Protein AF-A0A1M7APU0-F1 (afdb_monomer_lite)

Sequence (85 aa):
MENISESNKIKLEEYFGELLPRLPFKTISFYESSNSWEGQIEYNLNLETGELTYNTIENVQHTIEISPDLMQRIESEIIMMLENL

pLDDT: mean 87.04, std 11.71, range [47.22, 96.06]

Foldseek 3Di:
DDDLQVQLLVVLCVVQPPVLVVQPDQKFWDWDQDPDPWGIWIWIAGNVRSFIWIATPVRDIDTDHQDPVNVVVVVVRSVVVVVVD

Secondary structure (DSSP, 8-state):
---HHHHHHHHHHHHHGGGGGG-S-SEEEEEEE-SSTT-EEEEEEETTT--EEEE-TT--EEE----HHHHHHHHHHHHHHHHT-

Organism: NCBI:txid1434701

Structure (mmCIF, N/CA/C/O backbone):
data_AF-A0A1M7APU0-F1
#
_entry.id   AF-A0A1M7APU0-F1
#
loop_
_atom_site.group_PDB
_atom_site.id
_atom_site.type_symbol
_atom_site.label_atom_id
_atom_site.label_alt_id
_atom_site.label_comp_id
_atom_site.label_asym_id
_atom_site.label_entity_id
_atom_site.label_seq_id
_atom_site.pdbx_PDB_ins_code
_atom_site.Cartn_x
_atom_site.Cartn_y
_atom_site.Cartn_z
_atom_site.occupancy
_atom_site.B_iso_or_equiv
_atom_site.auth_seq_id
_atom_site.auth_comp_id
_atom_site.auth_asym_id
_atom_site.auth_atom_id
_atom_site.pdbx_PDB_model_num
ATOM 1 N N . MET A 1 1 ? 8.748 -20.555 2.140 1.00 47.22 1 MET A N 1
ATOM 2 C CA . MET A 1 1 ? 8.771 -19.242 1.470 1.00 47.22 1 MET A CA 1
ATOM 3 C C . MET A 1 1 ? 7.663 -18.448 2.114 1.00 47.22 1 MET A C 1
ATOM 5 O O . MET A 1 1 ? 6.527 -18.891 2.019 1.00 47.22 1 MET A O 1
ATOM 9 N N . GLU A 1 2 ? 7.994 -17.396 2.860 1.00 57.56 2 GLU A N 1
ATOM 10 C CA . GLU A 1 2 ? 6.975 -16.458 3.343 1.00 57.56 2 GLU A CA 1
ATOM 11 C C . GLU A 1 2 ? 6.290 -15.813 2.140 1.00 57.56 2 GLU A C 1
ATOM 13 O O . GLU A 1 2 ? 6.930 -15.524 1.125 1.00 57.56 2 GLU A O 1
ATOM 18 N N . ASN A 1 3 ? 4.974 -15.662 2.228 1.00 87.75 3 ASN A N 1
ATOM 19 C CA . ASN A 1 3 ? 4.202 -14.974 1.211 1.00 87.75 3 ASN A CA 1
ATOM 20 C C . ASN A 1 3 ? 4.484 -13.468 1.345 1.00 87.75 3 ASN A C 1
ATOM 22 O O . ASN A 1 3 ? 4.296 -12.916 2.426 1.00 87.75 3 ASN A O 1
ATOM 26 N N . ILE A 1 4 ? 4.938 -12.801 0.275 1.00 91.19 4 ILE A N 1
ATOM 27 C CA . ILE A 1 4 ? 5.267 -11.360 0.290 1.00 91.19 4 ILE A CA 1
ATOM 28 C C . ILE A 1 4 ? 4.096 -10.538 0.850 1.00 91.19 4 ILE A C 1
ATOM 30 O O . ILE A 1 4 ? 4.318 -9.634 1.652 1.00 91.19 4 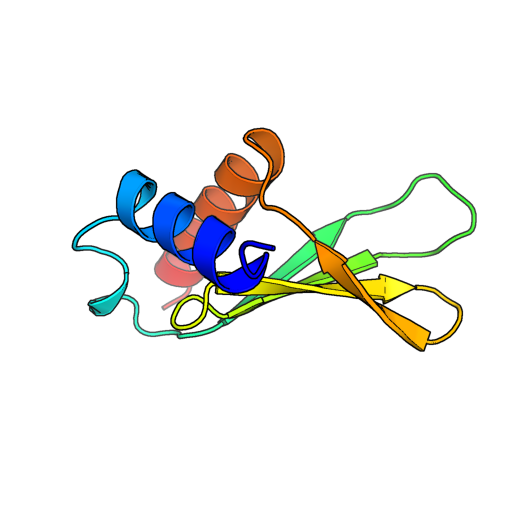ILE A O 1
ATOM 34 N N . SER A 1 5 ? 2.852 -10.898 0.513 1.00 93.44 5 SER A N 1
ATOM 35 C CA . SER A 1 5 ? 1.660 -10.223 1.042 1.00 93.44 5 SER A CA 1
ATOM 36 C C . SER A 1 5 ? 1.518 -10.376 2.561 1.00 93.44 5 SER A C 1
ATOM 38 O O . SER A 1 5 ? 1.144 -9.425 3.237 1.00 93.44 5 SER A O 1
ATOM 40 N N . GLU A 1 6 ? 1.871 -11.535 3.123 1.00 93.69 6 GLU A N 1
ATOM 41 C CA . GLU A 1 6 ? 1.846 -11.763 4.576 1.00 93.69 6 GLU A CA 1
ATOM 42 C C . GLU A 1 6 ? 2.914 -10.924 5.290 1.00 93.69 6 GLU A C 1
ATOM 44 O O . GLU A 1 6 ? 2.613 -10.265 6.281 1.00 93.69 6 GLU A O 1
ATOM 49 N N . SER A 1 7 ? 4.129 -10.857 4.736 1.00 95.00 7 SER A N 1
ATOM 50 C CA . SER A 1 7 ? 5.193 -9.984 5.255 1.00 95.00 7 SER A CA 1
ATOM 51 C C . SER A 1 7 ? 4.792 -8.505 5.211 1.00 95.00 7 SER A C 1
ATOM 53 O O . SER A 1 7 ? 4.931 -7.780 6.197 1.00 95.00 7 SER A O 1
ATOM 55 N N . ASN A 1 8 ? 4.224 -8.054 4.092 1.00 96.06 8 ASN A N 1
ATOM 56 C CA . ASN A 1 8 ? 3.719 -6.692 3.949 1.00 96.06 8 ASN A CA 1
ATOM 57 C C . ASN A 1 8 ? 2.595 -6.384 4.936 1.00 96.06 8 ASN A C 1
ATOM 59 O O . ASN A 1 8 ? 2.567 -5.300 5.512 1.00 96.06 8 ASN A O 1
ATOM 63 N N . LYS A 1 9 ? 1.680 -7.334 5.152 1.00 95.44 9 LYS A N 1
ATOM 64 C CA . LYS A 1 9 ? 0.601 -7.187 6.125 1.00 95.44 9 LYS A CA 1
ATOM 65 C C . LYS A 1 9 ? 1.146 -6.986 7.535 1.00 95.44 9 LYS A C 1
ATOM 67 O O . LYS A 1 9 ? 0.711 -6.056 8.204 1.00 95.44 9 LYS A O 1
ATOM 72 N N . ILE A 1 10 ? 2.132 -7.785 7.947 1.00 95.25 10 ILE A N 1
ATOM 73 C CA . ILE A 1 10 ? 2.799 -7.621 9.247 1.00 95.25 10 ILE A CA 1
ATOM 74 C C . ILE A 1 10 ? 3.396 -6.213 9.361 1.00 95.25 10 ILE A C 1
ATOM 76 O O . ILE A 1 10 ? 3.140 -5.526 10.342 1.00 95.25 10 ILE A O 1
ATOM 80 N N . LYS A 1 11 ? 4.102 -5.726 8.332 1.00 95.69 11 LYS A N 1
ATOM 81 C CA . LYS A 1 11 ? 4.664 -4.361 8.331 1.00 95.69 11 LYS A CA 1
ATOM 82 C C . LYS A 1 11 ? 3.597 -3.276 8.466 1.00 95.69 11 LYS A C 1
ATOM 84 O O . LYS A 1 11 ? 3.807 -2.296 9.174 1.00 95.69 11 LYS A O 1
ATOM 89 N N . LEU A 1 12 ? 2.462 -3.426 7.783 1.00 95.94 12 LEU A N 1
ATOM 90 C CA . LEU A 1 12 ? 1.344 -2.488 7.901 1.00 95.94 12 LEU A CA 1
ATOM 91 C C . LEU A 1 12 ? 0.751 -2.512 9.312 1.00 95.94 12 LEU A C 1
ATOM 93 O O . LEU A 1 12 ? 0.477 -1.454 9.870 1.00 95.94 12 LEU A O 1
ATOM 97 N N . GLU A 1 13 ? 0.563 -3.696 9.895 1.00 95.12 13 GLU A N 1
ATOM 98 C CA . GLU A 1 13 ? 0.052 -3.859 11.259 1.00 95.12 13 GLU A CA 1
ATOM 99 C C . GLU A 1 13 ? 1.021 -3.285 12.301 1.00 95.12 13 GLU A C 1
ATOM 101 O O . GLU A 1 13 ? 0.585 -2.625 13.239 1.00 95.12 13 GLU A O 1
ATOM 106 N N . GLU A 1 14 ? 2.329 -3.458 12.118 1.00 94.94 14 GLU A N 1
ATOM 107 C CA . GLU A 1 14 ? 3.351 -2.852 12.976 1.00 94.94 14 GLU A CA 1
ATOM 108 C C . GLU A 1 14 ? 3.353 -1.319 12.885 1.00 94.94 14 GLU A C 1
ATOM 110 O O . GLU A 1 14 ? 3.527 -0.646 13.901 1.00 94.94 14 GLU A O 1
ATOM 115 N N . TYR A 1 15 ? 3.151 -0.764 11.685 1.00 94.94 15 TYR A N 1
ATOM 116 C CA . TYR A 1 15 ? 3.237 0.678 11.444 1.00 94.94 15 TYR A CA 1
ATOM 117 C C . TYR A 1 15 ? 1.949 1.429 11.809 1.00 94.94 15 TYR A C 1
ATOM 119 O O . TYR A 1 15 ? 1.987 2.466 12.466 1.00 94.94 15 TYR A O 1
ATOM 127 N N . PHE A 1 16 ? 0.793 0.905 11.397 1.00 93.88 16 PHE A N 1
ATOM 128 C CA . PHE A 1 16 ? -0.508 1.565 11.547 1.00 93.88 16 PHE A CA 1
ATOM 129 C C . PHE A 1 16 ? -1.365 0.970 12.676 1.00 93.88 16 PHE A C 1
ATOM 131 O O . PHE A 1 16 ? -2.292 1.630 13.151 1.00 93.88 16 PHE A O 1
ATOM 138 N N . GLY A 1 17 ? -1.075 -0.252 13.132 1.00 91.50 17 GLY A N 1
ATOM 139 C CA . GLY A 1 17 ? -1.721 -0.878 14.287 1.00 91.50 17 GLY A CA 1
ATOM 140 C C . GLY A 1 17 ? -3.248 -0.845 14.237 1.00 91.50 17 GLY A C 1
ATOM 141 O O . GLY A 1 17 ? -3.883 -1.265 13.268 1.00 91.50 17 GLY A O 1
ATOM 142 N N . GLU A 1 18 ? -3.854 -0.306 15.297 1.00 91.12 18 GLU A N 1
ATOM 143 C CA . GLU A 1 18 ? -5.311 -0.204 15.443 1.00 91.12 18 GLU A CA 1
ATOM 144 C C . GLU A 1 18 ? -5.989 0.744 14.438 1.00 91.12 18 GLU A C 1
ATOM 146 O O . GLU A 1 18 ? -7.223 0.776 14.377 1.00 91.12 18 GLU A O 1
ATOM 151 N N . LEU A 1 19 ? -5.226 1.533 13.672 1.00 90.81 19 LEU A N 1
ATOM 152 C CA . LEU A 1 19 ? -5.785 2.461 12.690 1.00 90.81 19 LEU A CA 1
ATOM 153 C C . LEU A 1 19 ? -6.292 1.738 11.442 1.00 90.81 19 LEU A C 1
ATOM 155 O O . LEU A 1 19 ? -7.355 2.109 10.952 1.00 90.81 19 LEU A O 1
ATOM 159 N N . LEU A 1 20 ? -5.603 0.689 10.969 1.00 91.75 20 LEU A N 1
ATOM 160 C CA . LEU A 1 20 ? -5.974 -0.051 9.751 1.00 91.75 20 LEU A CA 1
ATOM 161 C C . LEU A 1 20 ? -7.461 -0.441 9.688 1.00 91.75 20 LEU A C 1
ATOM 163 O O . LEU A 1 20 ? -8.115 -0.077 8.712 1.00 91.75 20 LEU A O 1
ATOM 167 N N . PRO A 1 21 ? -8.049 -1.113 10.702 1.00 90.44 21 PRO A N 1
ATOM 168 C CA . PRO A 1 21 ? -9.458 -1.511 10.652 1.00 90.44 21 PRO A CA 1
ATOM 169 C C . PRO A 1 21 ? -10.447 -0.339 10.767 1.00 90.44 21 PRO A C 1
ATOM 171 O O . PRO A 1 21 ? -11.648 -0.546 10.604 1.00 90.44 21 PRO A O 1
ATOM 174 N N . ARG A 1 22 ? -9.979 0.873 11.090 1.00 91.50 22 ARG A N 1
ATOM 175 C CA . ARG A 1 22 ? -10.809 2.083 11.208 1.00 91.50 22 ARG A CA 1
ATOM 176 C C . ARG A 1 22 ? -10.767 2.949 9.952 1.00 91.50 22 ARG A C 1
ATOM 178 O O . ARG A 1 22 ? -11.547 3.897 9.864 1.00 91.50 22 ARG A O 1
ATOM 185 N N . LEU A 1 23 ? -9.872 2.652 9.008 1.00 93.00 23 LEU A N 1
ATOM 186 C CA . LEU A 1 23 ? -9.798 3.387 7.754 1.00 93.00 23 LEU A CA 1
ATOM 187 C C . LEU A 1 23 ? -11.090 3.163 6.945 1.00 93.00 23 LEU A C 1
ATOM 189 O O . LEU A 1 23 ? -11.561 2.031 6.823 1.00 93.00 23 LEU A O 1
ATOM 193 N N . PRO A 1 24 ? -11.679 4.225 6.372 1.00 93.06 24 PRO A N 1
ATOM 194 C CA . PRO A 1 24 ? -12.920 4.134 5.599 1.00 93.06 24 PRO A CA 1
ATOM 195 C C . PRO A 1 24 ? -12.708 3.567 4.185 1.00 93.06 24 PRO A C 1
ATOM 197 O O . PRO A 1 24 ? -13.655 3.448 3.409 1.00 93.06 24 PRO A O 1
ATOM 200 N N . PHE A 1 25 ? -11.471 3.212 3.843 1.00 92.81 25 PHE A N 1
ATOM 201 C CA . PHE A 1 25 ? -11.062 2.622 2.578 1.00 92.81 25 PHE A CA 1
ATOM 202 C C . PHE A 1 25 ? -10.179 1.399 2.833 1.00 92.81 25 PHE A C 1
ATOM 204 O O . PHE A 1 25 ? -9.520 1.283 3.862 1.00 92.81 25 PHE A O 1
ATOM 211 N N . LYS A 1 26 ? -10.171 0.479 1.868 1.00 93.31 26 LYS A N 1
ATOM 212 C CA . LYS A 1 26 ? -9.426 -0.791 1.936 1.00 93.31 26 LYS A CA 1
ATOM 213 C C . LYS A 1 26 ? -8.220 -0.833 1.004 1.00 93.31 26 LYS A C 1
ATOM 215 O O . LYS A 1 26 ? -7.382 -1.726 1.112 1.00 93.31 26 LYS A O 1
ATOM 220 N N . THR A 1 27 ? -8.153 0.111 0.074 1.00 93.88 27 THR A N 1
ATOM 221 C CA . THR A 1 27 ? -7.159 0.148 -0.993 1.00 93.88 27 THR A CA 1
ATOM 222 C C . THR A 1 27 ? -6.625 1.559 -1.128 1.00 93.88 27 THR A C 1
ATOM 224 O O . THR A 1 27 ? -7.384 2.519 -0.991 1.00 93.88 27 THR A O 1
ATOM 227 N N . ILE A 1 28 ? -5.330 1.657 -1.402 1.00 93.25 28 ILE A N 1
ATOM 228 C CA . ILE A 1 28 ? -4.640 2.901 -1.732 1.00 93.25 28 ILE A CA 1
ATOM 229 C C . ILE A 1 28 ? -3.990 2.708 -3.092 1.00 93.25 28 ILE A C 1
ATOM 231 O O . ILE A 1 28 ? -3.367 1.671 -3.334 1.00 93.25 28 ILE A O 1
ATOM 235 N N . SER A 1 29 ? -4.102 3.723 -3.941 1.00 91.31 29 SER A N 1
ATOM 236 C CA . SER A 1 29 ? -3.403 3.772 -5.218 1.00 91.31 29 SER A CA 1
ATOM 237 C C . SER A 1 29 ? -2.574 5.044 -5.284 1.00 91.31 29 SER A C 1
ATOM 239 O O . SER A 1 29 ? -3.079 6.123 -4.980 1.00 91.31 29 SER A O 1
ATOM 241 N N . PHE A 1 30 ? -1.307 4.925 -5.666 1.00 89.62 30 PHE A N 1
ATOM 242 C CA . PHE A 1 30 ? -0.425 6.077 -5.825 1.00 89.62 30 PHE A CA 1
ATOM 243 C C . PHE A 1 30 ? 0.507 5.895 -7.009 1.00 89.62 30 PHE A C 1
ATOM 245 O O . PHE A 1 30 ? 0.803 4.777 -7.430 1.00 89.62 30 PHE A O 1
ATOM 252 N N . TYR A 1 31 ? 0.964 7.020 -7.547 1.00 85.50 31 TYR A N 1
ATOM 253 C CA . TYR A 1 31 ? 1.777 7.037 -8.749 1.00 85.50 31 TYR A CA 1
ATOM 254 C C . TYR A 1 31 ? 3.193 7.508 -8.467 1.00 85.50 31 TYR A C 1
ATOM 256 O O . TYR A 1 31 ? 3.407 8.482 -7.741 1.00 85.50 31 TYR A O 1
ATOM 264 N N . GLU A 1 32 ? 4.149 6.866 -9.123 1.00 78.56 32 GLU A N 1
ATOM 265 C CA . GLU A 1 32 ? 5.530 7.318 -9.168 1.00 78.56 32 GLU A CA 1
ATOM 266 C C . GLU A 1 32 ? 5.886 7.722 -10.596 1.00 78.56 32 GLU A C 1
ATOM 268 O O . GLU A 1 32 ? 5.724 6.960 -11.556 1.00 78.56 32 GLU A O 1
ATOM 273 N N . SER A 1 33 ? 6.348 8.963 -10.740 1.00 68.69 33 SER A N 1
ATOM 274 C CA . SER A 1 33 ? 6.913 9.450 -11.991 1.00 68.69 33 SER A CA 1
ATOM 275 C C . SER A 1 33 ? 8.274 8.796 -12.176 1.00 68.69 33 SER A C 1
ATOM 277 O O . SER A 1 33 ? 9.258 9.243 -11.586 1.00 68.69 33 SER A O 1
ATOM 279 N N . SER A 1 34 ? 8.348 7.743 -12.987 1.00 62.56 34 SER A N 1
ATOM 280 C CA . SER A 1 34 ? 9.650 7.226 -13.384 1.00 62.56 34 SER A CA 1
ATOM 281 C C . SER A 1 34 ? 10.302 8.194 -14.375 1.00 62.56 34 SER A C 1
ATOM 283 O O . SER A 1 34 ? 9.689 8.610 -15.356 1.00 62.56 34 SER A O 1
ATOM 285 N N . ASN A 1 35 ? 11.564 8.557 -14.129 1.00 57.62 35 ASN A N 1
ATOM 286 C CA . ASN A 1 35 ? 12.383 9.326 -15.076 1.00 57.62 35 ASN A CA 1
ATOM 287 C C . ASN A 1 35 ? 12.856 8.477 -16.272 1.00 57.62 35 ASN A C 1
ATOM 289 O O . ASN A 1 35 ? 13.518 8.996 -17.174 1.00 57.62 35 ASN A O 1
ATOM 293 N N . SER A 1 36 ? 12.577 7.171 -16.276 1.00 56.75 36 SER A N 1
ATOM 294 C CA . SER A 1 36 ? 12.814 6.305 -17.428 1.00 56.75 36 SER A CA 1
ATOM 295 C C . SER A 1 36 ? 11.733 6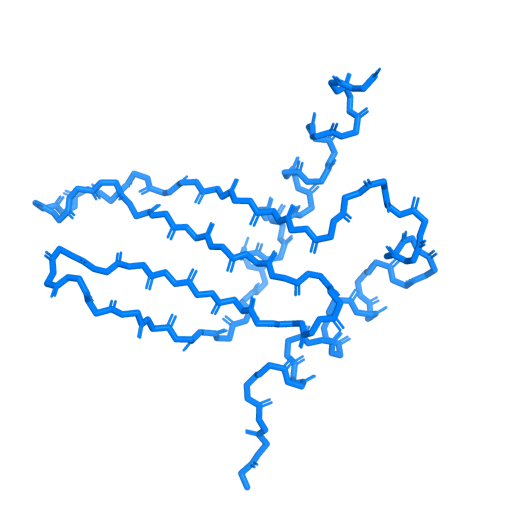.519 -18.492 1.00 56.75 36 SER A C 1
ATOM 297 O O . SER A 1 36 ? 10.677 7.096 -18.240 1.00 56.75 36 SER A O 1
ATOM 299 N N . TRP A 1 37 ? 11.966 6.018 -19.707 1.00 55.53 37 TRP A N 1
ATOM 300 C CA . TRP A 1 37 ? 10.974 6.031 -20.794 1.00 55.53 37 TRP A CA 1
ATOM 301 C C . TRP A 1 37 ? 9.680 5.247 -20.464 1.00 55.53 37 TRP A C 1
ATOM 303 O O . TRP A 1 37 ? 8.808 5.109 -21.319 1.00 55.53 37 TRP A O 1
ATOM 313 N N . GLU A 1 38 ? 9.569 4.716 -19.240 1.00 58.03 38 GLU A N 1
ATOM 314 C CA . GLU A 1 38 ? 8.652 3.654 -18.848 1.00 58.03 38 GLU A CA 1
ATOM 315 C C . GLU A 1 38 ? 7.268 4.137 -18.403 1.00 58.03 38 GLU A C 1
ATOM 317 O O . GLU A 1 38 ? 6.393 3.332 -18.097 1.00 58.03 38 GLU A O 1
ATOM 322 N N . GLY A 1 39 ? 7.032 5.448 -18.447 1.00 63.47 39 GLY A N 1
ATOM 323 C CA . GLY A 1 39 ? 5.755 6.030 -18.061 1.00 63.47 39 GLY A CA 1
ATOM 324 C C . GLY A 1 39 ? 5.539 6.046 -16.547 1.00 63.47 39 GLY A C 1
ATOM 325 O O . GLY A 1 39 ? 6.411 5.717 -15.744 1.00 63.47 39 GLY A O 1
ATOM 326 N N . GLN A 1 40 ? 4.364 6.525 -16.161 1.00 74.50 40 GLN A N 1
ATOM 327 C CA . GLN A 1 40 ? 3.936 6.644 -14.773 1.00 74.50 40 GLN A CA 1
ATOM 328 C C . GLN A 1 40 ? 3.600 5.250 -14.224 1.00 74.50 40 GLN A C 1
ATOM 330 O O . GLN A 1 40 ? 2.751 4.563 -14.792 1.00 74.50 40 GLN A O 1
ATOM 335 N N . ILE A 1 41 ? 4.252 4.836 -13.135 1.00 83.12 41 ILE A N 1
ATOM 336 C CA . ILE A 1 41 ? 3.968 3.554 -12.476 1.00 83.12 41 ILE A CA 1
ATOM 337 C C . ILE A 1 41 ? 2.825 3.771 -11.491 1.00 83.12 41 ILE A C 1
ATOM 339 O O . ILE A 1 41 ? 2.899 4.666 -10.651 1.00 83.12 41 ILE A O 1
ATOM 343 N N . GLU A 1 42 ? 1.776 2.959 -11.594 1.00 87.00 42 GLU A N 1
ATOM 344 C CA . GLU A 1 42 ? 0.687 2.911 -10.619 1.00 87.00 42 GLU A CA 1
ATOM 345 C C . GLU A 1 42 ? 0.911 1.761 -9.643 1.00 87.00 42 GLU A C 1
ATOM 347 O O . GLU A 1 42 ? 0.955 0.594 -10.043 1.00 87.00 42 GLU A O 1
ATOM 352 N N . TYR A 1 43 ? 1.010 2.097 -8.363 1.00 91.44 43 TYR A N 1
ATOM 353 C CA . TYR A 1 43 ? 1.015 1.138 -7.273 1.00 91.44 43 TYR A CA 1
ATOM 354 C C . TYR A 1 43 ? -0.392 0.998 -6.710 1.00 91.44 43 TYR A C 1
ATOM 356 O O . TYR A 1 43 ? -1.088 1.991 -6.514 1.00 91.44 43 TYR A O 1
ATOM 364 N N . ASN A 1 44 ? -0.787 -0.234 -6.407 1.00 94.19 44 ASN A N 1
ATOM 365 C CA . ASN A 1 44 ? -2.052 -0.579 -5.778 1.00 94.19 44 ASN A CA 1
ATOM 366 C C . ASN A 1 44 ? -1.772 -1.426 -4.538 1.00 94.19 44 ASN A C 1
ATOM 368 O O . ASN A 1 44 ? -1.240 -2.533 -4.649 1.00 94.19 44 ASN A O 1
ATOM 372 N N . LEU A 1 45 ? -2.136 -0.902 -3.370 1.00 95.94 45 LEU A N 1
ATOM 373 C CA . LEU A 1 45 ? -1.992 -1.570 -2.083 1.00 95.94 45 LEU A CA 1
ATOM 374 C C . LEU A 1 45 ? -3.357 -1.948 -1.520 1.00 95.94 45 LEU A C 1
ATOM 376 O O . LEU A 1 45 ? -4.186 -1.075 -1.270 1.00 95.94 45 LEU A O 1
ATOM 380 N N . ASN A 1 46 ? -3.562 -3.228 -1.226 1.00 95.94 46 ASN A N 1
ATOM 381 C CA . ASN A 1 46 ? -4.684 -3.692 -0.422 1.00 95.94 46 ASN A CA 1
ATOM 382 C C . ASN A 1 46 ? -4.281 -3.764 1.062 1.00 95.94 46 ASN A C 1
ATOM 384 O O . ASN A 1 46 ? -3.467 -4.597 1.459 1.00 95.94 46 ASN A O 1
ATOM 388 N N . LEU A 1 47 ? -4.888 -2.913 1.889 1.00 94.56 47 LEU A N 1
ATOM 389 C CA . LEU A 1 47 ? -4.567 -2.771 3.313 1.00 94.56 47 LEU A CA 1
ATOM 390 C C . LEU A 1 47 ? -5.012 -3.965 4.170 1.00 94.56 47 LEU A C 1
ATOM 392 O O . LEU A 1 47 ? -4.473 -4.174 5.250 1.00 94.56 47 LEU A O 1
ATOM 396 N N . GLU A 1 48 ? -5.981 -4.761 3.709 1.00 92.38 48 GLU A N 1
ATOM 397 C CA . GLU A 1 48 ? -6.474 -5.934 4.448 1.00 92.38 48 GLU A CA 1
ATOM 398 C C . GLU A 1 48 ? -5.562 -7.157 4.270 1.00 92.38 48 GLU A C 1
ATOM 400 O O . GLU A 1 48 ? -5.436 -8.008 5.164 1.00 92.38 48 GLU A O 1
ATOM 405 N N . THR A 1 49 ? -4.951 -7.259 3.089 1.00 93.81 49 THR A N 1
ATOM 406 C CA . THR A 1 49 ? -4.173 -8.428 2.656 1.00 93.81 49 THR A CA 1
ATOM 407 C C . THR A 1 49 ? -2.669 -8.178 2.611 1.00 93.81 49 THR A C 1
ATOM 409 O O . THR A 1 49 ? -1.919 -9.147 2.604 1.00 93.81 49 THR A O 1
ATOM 412 N N . GLY A 1 50 ? -2.228 -6.916 2.578 1.00 94.00 50 GLY A N 1
ATOM 413 C CA . GLY A 1 50 ? -0.828 -6.542 2.361 1.00 94.00 50 GLY A CA 1
ATOM 414 C C . GLY A 1 50 ? -0.355 -6.707 0.912 1.00 94.00 50 GLY A C 1
ATOM 415 O O . GLY A 1 50 ? 0.830 -6.534 0.625 1.00 94.00 50 GLY A O 1
ATOM 416 N N . GLU A 1 51 ? -1.250 -7.043 -0.020 1.00 95.69 51 GLU A N 1
ATOM 417 C CA . GLU A 1 51 ? -0.896 -7.180 -1.430 1.00 95.69 51 GLU A CA 1
ATOM 418 C C . GLU A 1 51 ? -0.587 -5.803 -2.030 1.00 95.69 51 GLU A C 1
ATOM 420 O O . GLU A 1 51 ? -1.481 -4.976 -2.217 1.00 95.69 51 GLU A O 1
ATOM 425 N N . LEU A 1 52 ? 0.696 -5.565 -2.312 1.00 94.81 52 LEU A N 1
ATOM 426 C CA . LEU A 1 52 ? 1.195 -4.387 -3.013 1.00 94.81 52 LEU A CA 1
ATOM 427 C C . LEU A 1 52 ? 1.611 -4.798 -4.418 1.00 94.81 52 LEU A C 1
ATOM 429 O O . LEU A 1 52 ? 2.526 -5.611 -4.576 1.00 94.81 52 LEU A O 1
ATOM 433 N N . THR A 1 53 ? 0.959 -4.223 -5.424 1.00 93.19 53 THR A N 1
ATOM 434 C CA . THR A 1 53 ? 1.253 -4.519 -6.826 1.00 93.19 53 THR A CA 1
ATOM 435 C C . THR A 1 53 ? 1.478 -3.273 -7.656 1.00 93.19 53 THR A C 1
ATOM 437 O O . THR A 1 53 ? 0.984 -2.202 -7.317 1.00 93.19 53 THR A O 1
ATOM 440 N N . TYR A 1 54 ? 2.207 -3.419 -8.756 1.00 89.75 54 TYR A N 1
ATOM 441 C CA . TYR A 1 54 ? 2.307 -2.396 -9.791 1.00 89.75 54 TYR A CA 1
ATOM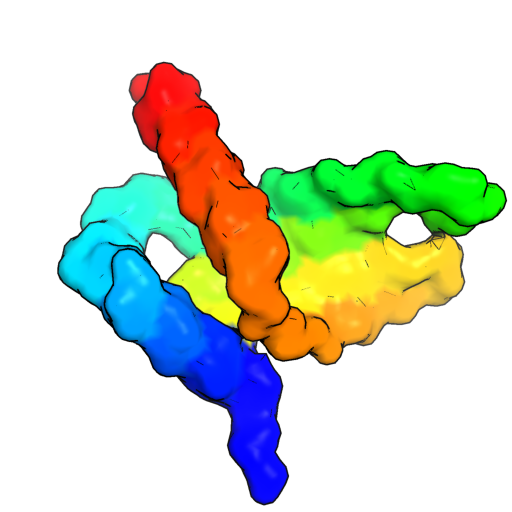 442 C C . TYR A 1 54 ? 2.283 -3.028 -11.181 1.00 89.75 54 TYR A C 1
ATOM 444 O O . TYR A 1 54 ? 2.601 -4.211 -11.340 1.00 89.75 54 TYR A O 1
ATOM 452 N N . ASN A 1 55 ? 1.912 -2.226 -12.178 1.00 83.19 55 ASN A N 1
ATOM 453 C CA . ASN A 1 55 ? 1.915 -2.626 -13.582 1.00 83.19 55 ASN A CA 1
ATOM 454 C C . ASN A 1 55 ? 3.119 -2.022 -14.306 1.00 83.19 55 ASN A C 1
ATOM 456 O O . ASN A 1 55 ? 3.428 -0.842 -14.141 1.00 83.19 55 ASN A O 1
ATOM 460 N N . THR A 1 56 ? 3.781 -2.824 -15.135 1.00 72.38 56 THR A N 1
ATOM 461 C CA . THR A 1 56 ? 4.778 -2.340 -16.102 1.00 72.38 56 THR A CA 1
ATOM 462 C C . THR A 1 56 ? 4.125 -2.016 -17.447 1.00 72.38 56 THR A C 1
ATOM 464 O O . THR A 1 56 ? 2.980 -2.392 -17.701 1.00 72.38 56 THR A O 1
ATOM 467 N N . ILE A 1 57 ? 4.869 -1.370 -18.355 1.00 68.25 57 ILE A N 1
ATOM 468 C CA . ILE A 1 57 ? 4.429 -1.101 -19.742 1.00 68.25 57 ILE A CA 1
ATOM 469 C C . ILE A 1 57 ? 4.005 -2.382 -20.475 1.00 68.25 57 ILE A C 1
ATOM 471 O O . ILE A 1 57 ? 3.153 -2.352 -21.359 1.00 68.25 57 ILE A O 1
ATOM 475 N N . GLU A 1 58 ? 4.594 -3.520 -20.110 1.00 71.25 58 GLU A N 1
ATOM 476 C CA . GLU A 1 58 ? 4.278 -4.824 -20.694 1.00 71.25 58 GLU A CA 1
ATOM 477 C C . GLU A 1 58 ? 2.963 -5.418 -20.144 1.00 71.25 58 GLU A C 1
ATOM 479 O O . GLU A 1 58 ? 2.614 -6.549 -20.475 1.00 71.25 58 GLU A O 1
ATOM 484 N N . ASN A 1 59 ? 2.210 -4.657 -19.332 1.00 70.00 59 ASN A N 1
ATOM 485 C CA . ASN A 1 59 ? 0.998 -5.072 -18.616 1.00 70.00 59 ASN A CA 1
ATOM 486 C C . ASN A 1 59 ? 1.215 -6.296 -17.717 1.00 70.00 59 ASN A C 1
ATOM 488 O O . ASN A 1 59 ? 0.301 -7.095 -17.497 1.00 70.00 59 ASN A O 1
ATOM 492 N N . VAL A 1 60 ? 2.431 -6.451 -17.195 1.00 75.56 60 VAL A N 1
ATOM 493 C CA . VAL A 1 60 ? 2.747 -7.486 -16.214 1.00 75.56 60 VAL A CA 1
ATOM 494 C C . VAL A 1 60 ? 2.548 -6.899 -14.823 1.00 75.56 60 VAL A C 1
ATOM 496 O O . VAL A 1 60 ? 3.139 -5.870 -14.488 1.00 75.56 60 VAL A O 1
ATOM 499 N N . GLN A 1 61 ? 1.707 -7.556 -14.024 1.00 82.12 61 GLN A N 1
ATOM 500 C CA . GLN A 1 61 ? 1.505 -7.220 -12.620 1.00 82.12 61 GLN A CA 1
ATOM 501 C C . GLN A 1 61 ? 2.608 -7.866 -11.780 1.00 82.12 61 GLN A C 1
ATOM 503 O O . GLN A 1 61 ? 2.838 -9.075 -11.857 1.00 82.12 61 GLN A O 1
ATOM 508 N N . HIS A 1 62 ? 3.271 -7.063 -10.957 1.00 85.25 62 HIS A N 1
ATOM 509 C CA . HIS A 1 62 ? 4.310 -7.524 -10.042 1.00 85.25 62 HIS A CA 1
ATOM 510 C C . HIS A 1 62 ? 3.882 -7.281 -8.601 1.00 85.25 62 HIS A C 1
ATOM 512 O O . HIS A 1 62 ? 3.454 -6.178 -8.279 1.00 85.25 62 HIS A O 1
ATOM 518 N N . THR A 1 63 ? 4.039 -8.282 -7.733 1.00 88.69 63 THR A N 1
ATOM 519 C CA . THR A 1 63 ? 3.911 -8.118 -6.277 1.00 88.69 63 THR A CA 1
ATOM 520 C C . THR A 1 63 ? 5.268 -7.760 -5.685 1.00 88.69 63 THR A C 1
ATOM 522 O O . THR A 1 63 ? 6.260 -8.426 -5.987 1.00 88.69 63 THR A O 1
ATOM 525 N N . ILE A 1 64 ? 5.317 -6.737 -4.833 1.00 91.75 64 ILE A N 1
ATOM 526 C CA . ILE A 1 64 ? 6.563 -6.260 -4.219 1.00 91.75 64 ILE A CA 1
ATOM 527 C C . ILE A 1 64 ? 6.476 -6.165 -2.704 1.00 91.75 64 ILE A C 1
ATOM 529 O O . ILE A 1 64 ? 5.403 -6.046 -2.117 1.00 91.75 64 ILE A O 1
ATOM 533 N N . GLU A 1 65 ? 7.644 -6.207 -2.077 1.00 94.06 65 GLU A N 1
ATOM 534 C CA . GLU A 1 65 ? 7.803 -5.977 -0.650 1.00 94.06 65 GLU A CA 1
ATOM 535 C C . GLU A 1 65 ? 7.741 -4.472 -0.331 1.00 94.06 65 GLU A C 1
ATOM 537 O O . GLU A 1 65 ? 8.337 -3.652 -1.031 1.00 94.06 65 GLU A O 1
ATOM 542 N N . ILE A 1 66 ? 7.054 -4.105 0.754 1.00 93.06 66 ILE A N 1
ATOM 543 C CA . ILE A 1 66 ? 7.026 -2.727 1.254 1.00 93.06 66 ILE A CA 1
ATOM 544 C C . ILE A 1 66 ? 8.398 -2.385 1.846 1.00 93.06 66 ILE A C 1
ATOM 546 O O . ILE A 1 66 ? 8.814 -2.945 2.868 1.00 93.06 66 ILE A O 1
ATOM 550 N N . SER A 1 67 ? 9.093 -1.449 1.203 1.00 93.75 67 SER A N 1
ATOM 551 C CA . SER A 1 67 ? 10.311 -0.828 1.725 1.00 93.75 67 SER A CA 1
ATOM 552 C C . SER A 1 67 ? 9.975 0.290 2.729 1.00 93.75 67 SER A C 1
ATOM 554 O O . SER A 1 67 ? 8.847 0.789 2.737 1.00 93.75 67 SER A O 1
ATOM 556 N N . PRO A 1 68 ? 10.933 0.732 3.566 1.00 92.38 68 PRO A N 1
ATOM 557 C CA . PRO A 1 68 ? 10.722 1.871 4.465 1.00 92.38 68 PRO A CA 1
ATOM 558 C C . PRO A 1 68 ? 10.286 3.154 3.740 1.00 92.38 68 PRO A C 1
ATOM 560 O O . PRO A 1 68 ? 9.391 3.850 4.214 1.00 92.38 68 PRO A O 1
ATOM 563 N N . ASP A 1 69 ? 10.863 3.431 2.569 1.00 91.69 69 ASP A N 1
ATOM 564 C CA . ASP A 1 69 ? 10.520 4.612 1.767 1.00 91.69 69 ASP A CA 1
ATOM 565 C C . ASP A 1 69 ? 9.088 4.515 1.217 1.00 91.69 69 ASP A C 1
ATOM 567 O O . ASP A 1 69 ? 8.322 5.480 1.271 1.00 91.69 69 ASP A O 1
ATOM 571 N N . LEU A 1 70 ? 8.682 3.324 0.756 1.00 92.38 70 LEU A N 1
ATOM 572 C CA . LEU A 1 70 ? 7.302 3.072 0.339 1.00 92.38 70 LEU A CA 1
ATOM 573 C C . LEU A 1 70 ? 6.328 3.196 1.513 1.00 92.38 70 LEU A C 1
ATOM 575 O O . LEU A 1 70 ? 5.231 3.708 1.321 1.00 92.38 70 LEU A O 1
ATOM 579 N N . MET A 1 71 ? 6.717 2.790 2.726 1.00 95.25 71 MET A N 1
ATOM 580 C CA . MET A 1 71 ? 5.868 2.931 3.913 1.00 95.25 71 MET A CA 1
ATOM 581 C C . MET A 1 71 ? 5.561 4.401 4.229 1.00 95.25 71 MET A C 1
ATOM 583 O O . MET A 1 71 ? 4.405 4.746 4.463 1.00 95.25 71 MET A O 1
ATOM 587 N N . GLN A 1 72 ? 6.561 5.284 4.154 1.00 93.25 72 GLN A N 1
ATOM 588 C CA . GLN A 1 72 ? 6.349 6.730 4.323 1.00 93.25 72 GLN A CA 1
ATOM 589 C C . GLN A 1 72 ? 5.423 7.301 3.245 1.00 93.25 72 GLN A C 1
ATOM 591 O O . GLN A 1 72 ? 4.590 8.176 3.513 1.00 93.25 72 GLN A O 1
ATOM 596 N N . ARG A 1 73 ? 5.541 6.796 2.009 1.00 92.44 73 ARG A N 1
ATOM 597 C CA . ARG A 1 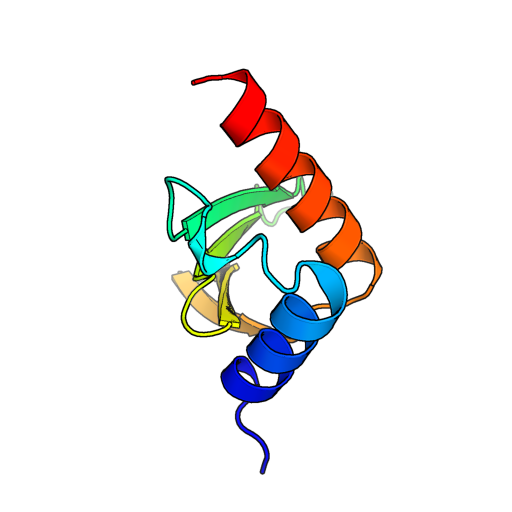73 ? 4.634 7.192 0.934 1.00 92.44 73 ARG A CA 1
ATOM 598 C C . ARG A 1 73 ? 3.206 6.729 1.211 1.00 92.44 73 ARG A C 1
ATOM 600 O O . ARG A 1 73 ? 2.298 7.545 1.113 1.00 92.44 73 ARG A O 1
ATOM 607 N N . ILE A 1 74 ? 3.019 5.470 1.607 1.00 94.19 74 ILE A N 1
ATOM 608 C CA . ILE A 1 74 ? 1.718 4.901 1.984 1.00 94.19 74 ILE A CA 1
ATOM 609 C C . ILE A 1 74 ? 1.070 5.739 3.092 1.00 94.19 74 ILE A C 1
ATOM 611 O O . ILE A 1 74 ? -0.097 6.098 2.972 1.00 94.19 74 ILE A O 1
ATOM 615 N N . GLU A 1 75 ? 1.821 6.106 4.132 1.00 94.62 75 GLU A N 1
ATOM 616 C CA . GLU A 1 75 ? 1.333 6.978 5.207 1.00 94.62 75 GLU A CA 1
ATOM 617 C C . GLU A 1 75 ? 0.847 8.332 4.675 1.00 94.62 75 GLU A C 1
ATOM 619 O O . GLU A 1 75 ? -0.254 8.772 5.009 1.00 94.62 75 GLU A O 1
ATOM 624 N N . SER A 1 76 ? 1.632 8.967 3.803 1.00 94.12 76 SER A N 1
ATOM 625 C CA . SER A 1 76 ? 1.267 10.253 3.198 1.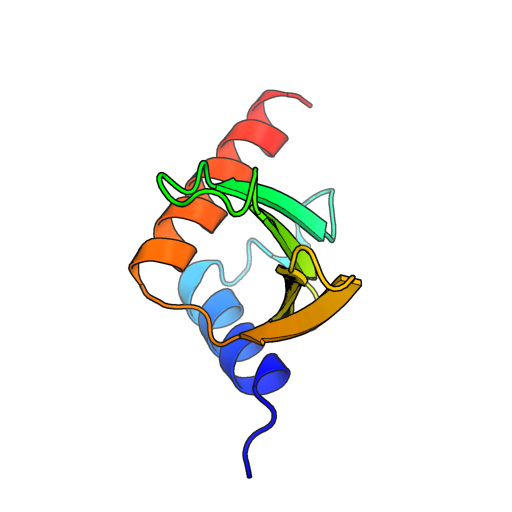00 94.12 76 SER A CA 1
ATOM 626 C C . SER A 1 76 ? -0.032 10.156 2.391 1.00 94.12 76 SER A C 1
ATOM 628 O O . SER A 1 76 ? -0.892 11.028 2.493 1.00 94.12 76 SER A O 1
ATOM 630 N N . GLU A 1 77 ? -0.206 9.080 1.621 1.00 94.06 77 GLU A N 1
ATOM 631 C CA . GLU A 1 77 ? -1.425 8.840 0.841 1.00 94.06 77 GLU A CA 1
ATOM 632 C C . GLU A 1 77 ? -2.640 8.578 1.743 1.00 94.06 77 GLU A C 1
ATOM 634 O O . GLU A 1 77 ? -3.708 9.133 1.493 1.00 94.06 77 GLU A O 1
ATOM 639 N N . ILE A 1 78 ? -2.486 7.818 2.837 1.00 93.19 78 ILE A N 1
ATOM 640 C CA . ILE A 1 78 ? -3.554 7.621 3.836 1.00 93.19 78 ILE A CA 1
ATOM 641 C C . ILE A 1 78 ? -4.018 8.963 4.395 1.00 93.19 78 ILE A C 1
ATOM 643 O O . ILE A 1 78 ? -5.221 9.216 4.446 1.00 93.19 78 ILE A O 1
ATOM 647 N N . ILE A 1 79 ? -3.080 9.820 4.805 1.00 93.75 79 ILE A N 1
ATOM 648 C CA . ILE A 1 79 ? -3.391 11.138 5.371 1.00 93.75 79 ILE A CA 1
ATOM 649 C C . ILE A 1 79 ? -4.141 11.987 4.342 1.00 93.75 79 ILE A C 1
ATOM 651 O O . ILE A 1 79 ? -5.220 12.489 4.648 1.00 93.75 79 ILE A O 1
ATOM 655 N N . MET A 1 80 ? -3.635 12.077 3.109 1.00 93.81 80 MET A N 1
ATOM 656 C CA . MET A 1 80 ? -4.301 12.834 2.044 1.00 93.81 80 MET A CA 1
ATOM 657 C C . MET A 1 80 ? -5.705 12.301 1.741 1.00 93.81 80 MET A C 1
ATOM 659 O O . MET A 1 80 ? -6.632 13.081 1.533 1.00 93.81 80 MET A O 1
ATOM 663 N N . MET A 1 81 ? -5.897 10.981 1.715 1.00 92.69 81 MET A N 1
ATOM 664 C CA . MET A 1 81 ? -7.219 10.391 1.499 1.00 92.69 81 MET A CA 1
ATOM 665 C C . MET A 1 81 ? -8.175 10.704 2.651 1.00 92.69 81 MET A C 1
ATOM 667 O O . MET A 1 81 ? -9.345 10.967 2.395 1.00 92.69 81 MET A O 1
ATOM 671 N N . LEU A 1 82 ? -7.695 10.715 3.898 1.00 92.50 82 LEU A N 1
ATOM 672 C CA . LEU A 1 82 ? -8.500 11.080 5.066 1.00 92.50 82 LEU A CA 1
ATOM 673 C C . LEU A 1 82 ? -8.878 12.567 5.088 1.00 92.50 82 LEU A C 1
ATOM 675 O O . LEU A 1 82 ? -9.986 12.893 5.499 1.00 92.50 82 LEU A O 1
ATOM 679 N N . GLU A 1 83 ? -7.991 13.460 4.644 1.00 92.94 83 GLU A N 1
ATOM 680 C CA . GLU A 1 83 ? -8.261 14.905 4.562 1.00 92.94 83 GLU A CA 1
ATOM 681 C C . GLU A 1 83 ? -9.306 15.271 3.495 1.00 92.94 83 GLU A C 1
ATOM 683 O O . GLU A 1 83 ? -9.930 16.327 3.584 1.00 92.94 83 GLU A O 1
ATOM 688 N N . ASN A 1 84 ? -9.506 14.410 2.493 1.00 86.88 84 ASN A N 1
ATOM 689 C CA . ASN A 1 84 ? -10.445 14.623 1.388 1.00 86.88 84 ASN A CA 1
ATOM 690 C C . A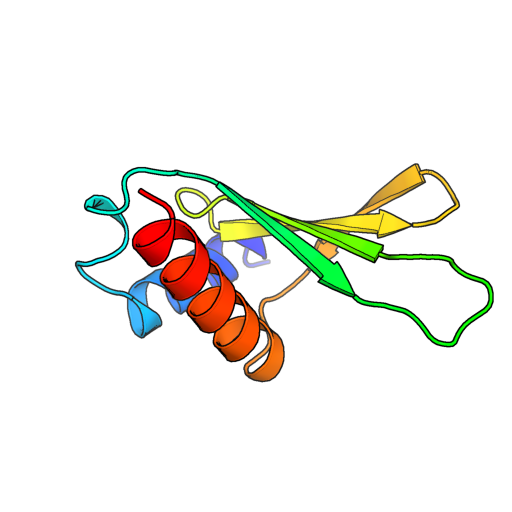SN A 1 84 ? -11.848 14.014 1.620 1.00 86.88 84 ASN A C 1
ATOM 692 O O . ASN A 1 84 ? -12.647 13.967 0.679 1.00 86.88 84 ASN A O 1
ATOM 696 N N . LEU A 1 85 ? -12.148 13.539 2.836 1.00 81.12 85 LEU A N 1
ATOM 697 C CA . LEU A 1 85 ? -13.455 12.997 3.248 1.00 81.12 85 LEU A CA 1
ATOM 698 C C . LEU A 1 85 ? -14.321 14.043 3.957 1.00 81.12 85 LEU A C 1
ATOM 700 O O . LEU A 1 85 ? -15.550 14.023 3.711 1.00 81.12 85 LEU A O 1
#

Radius of gyration: 13.2 Å; chains: 1; bounding box: 26×34×36 Å